Protein AF-A0A815HFZ1-F1 (afdb_monomer)

Solvent-accessible surface area (backbone atoms only — not comparable to full-atom values): 5884 Å² total; per-residue (Å²): 138,89,79,83,87,85,68,96,57,96,69,64,46,73,44,55,50,99,87,65,50,77,51,34,34,40,37,74,42,78,60,87,100,43,73,23,41,32,35,25,36,63,88,79,67,42,78,61,36,37,39,40,74,44,69,47,99,85,71,52,62,35,35,37,35,23,41,95,87,39,75,48,29,34,40,38,68,43,79,43,82,44,104,91,48,80,45,78,42,83,41,82,44,76,55,130

Mean predicted aligned error: 8.6 Å

Nearest PDB structures (foldseek):
  9hag-assembly1_A  TM=3.961E-01  e=5.284E-01  synthetic construct
  2y7s-assembly2_B  TM=2.855E-01  e=2.619E+00  Neisseria meningitidis MC58
  2bea-assembly2_B  TM=2.448E-01  e=2.903E+00  Psophocarpus tetragonolobus

Radius of gyration: 15.6 Å; Cα contacts (8 Å, |Δi|>4): 179; chains: 1; bounding box: 35×31×49 Å

Foldseek 3Di:
DDDDPPDPPQDKDFDADPVRHTFWIWGWDDDPPDIWIFIAGPVVRDTQWIWDWDQDPVRFIKIFIDGPNHGQWIWGWDWDDDVVGIDTDTDIGGDD

Secondary structure (DSSP, 8-state):
---------S--EEEE-TTS-EEEEEEEEEETTEEEEEEEETTT--EEEEEEEEE-TTS-EEEEEEETTEEEEEEEEEEEEETTEEEEEEEEEE--

Structure (mmCIF, N/CA/C/O backbone):
data_AF-A0A815HFZ1-F1
#
_entry.id   AF-A0A815HFZ1-F1
#
loop_
_atom_site.group_PDB
_atom_site.id
_atom_site.type_symbol
_atom_site.label_atom_id
_atom_site.label_alt_id
_atom_site.label_comp_id
_atom_site.label_asym_id
_atom_site.label_entity_id
_atom_site.label_seq_id
_atom_site.pdbx_PDB_ins_code
_atom_site.Cartn_x
_atom_site.Cartn_y
_atom_site.Cartn_z
_atom_site.occupancy
_atom_site.B_iso_or_equiv
_atom_site.auth_seq_id
_atom_site.auth_comp_id
_atom_site.auth_asym_id
_atom_site.auth_atom_id
_atom_site.pdbx_PDB_model_num
ATOM 1 N N . MET A 1 1 ? -15.194 9.769 -3.004 1.00 42.09 1 MET A N 1
ATOM 2 C CA . MET A 1 1 ? -14.185 10.837 -2.819 1.00 42.09 1 MET A CA 1
ATOM 3 C C . MET A 1 1 ? -13.111 10.699 -3.889 1.00 42.09 1 MET A C 1
ATOM 5 O O . MET A 1 1 ? -12.596 9.603 -4.058 1.00 42.09 1 MET A O 1
ATOM 9 N N . LYS A 1 2 ? -12.794 11.770 -4.627 1.00 31.45 2 LYS A N 1
ATOM 10 C CA . LYS A 1 2 ? -11.596 11.856 -5.478 1.00 31.45 2 LYS A CA 1
ATOM 11 C C . LYS A 1 2 ? -10.637 12.820 -4.785 1.00 31.45 2 LYS A C 1
ATOM 13 O O . LYS A 1 2 ? -10.986 13.983 -4.626 1.00 31.45 2 LYS A O 1
ATOM 18 N N . GLN A 1 3 ? -9.477 12.343 -4.350 1.00 46.84 3 GLN A N 1
ATOM 19 C CA . GLN A 1 3 ? -8.414 13.201 -3.828 1.00 46.84 3 GLN A CA 1
ATOM 20 C C . GLN A 1 3 ? -7.204 13.118 -4.754 1.00 46.84 3 GLN A C 1
ATOM 22 O O . GLN A 1 3 ? -6.815 12.039 -5.202 1.00 46.84 3 GLN A O 1
ATOM 27 N N . LYS A 1 4 ? -6.657 14.288 -5.083 1.00 35.78 4 LYS A N 1
ATOM 28 C CA . LYS A 1 4 ? -5.484 14.455 -5.937 1.00 35.78 4 LYS A CA 1
ATOM 29 C C . LYS A 1 4 ? -4.256 14.433 -5.027 1.00 35.78 4 LYS A C 1
ATOM 31 O O . LYS A 1 4 ? -3.980 15.417 -4.350 1.00 35.78 4 LYS A O 1
ATOM 36 N N . LEU A 1 5 ? -3.557 13.300 -4.977 1.00 42.25 5 LEU A N 1
ATOM 37 C CA . LEU A 1 5 ? -2.309 13.165 -4.226 1.00 42.25 5 LEU A CA 1
ATOM 38 C C . LEU A 1 5 ? -1.204 13.899 -5.003 1.00 42.25 5 LEU A C 1
ATOM 40 O O . LEU A 1 5 ? -0.657 13.366 -5.965 1.00 42.25 5 LEU A O 1
ATOM 44 N N . LEU A 1 6 ? -0.966 15.167 -4.663 1.00 37.41 6 LEU A N 1
ATOM 45 C CA . LEU A 1 6 ? -0.103 16.072 -5.434 1.00 37.41 6 LEU A CA 1
ATOM 46 C C . LEU A 1 6 ? 1.350 16.123 -4.955 1.00 37.41 6 LEU A C 1
ATOM 48 O O . LEU A 1 6 ? 2.171 16.774 -5.593 1.00 37.41 6 LEU A O 1
ATOM 52 N N . THR A 1 7 ? 1.718 15.435 -3.877 1.00 41.78 7 THR A N 1
ATOM 53 C CA . THR A 1 7 ? 3.108 15.425 -3.411 1.00 41.78 7 THR A CA 1
ATOM 54 C C . THR A 1 7 ? 3.367 14.157 -2.616 1.00 41.78 7 THR A C 1
ATOM 56 O O . THR A 1 7 ? 2.742 13.924 -1.585 1.00 41.78 7 THR A O 1
ATOM 59 N N . ILE A 1 8 ? 4.288 13.324 -3.096 1.00 48.56 8 ILE A N 1
ATOM 60 C CA . ILE A 1 8 ? 4.816 12.181 -2.346 1.00 48.56 8 ILE A CA 1
ATOM 61 C C . ILE A 1 8 ? 5.876 12.737 -1.378 1.00 48.56 8 ILE A C 1
ATOM 63 O O . ILE A 1 8 ? 7.073 12.527 -1.551 1.00 48.56 8 ILE A O 1
ATOM 67 N N . GLY A 1 9 ? 5.443 13.563 -0.421 1.00 49.72 9 GLY A N 1
ATOM 68 C CA . GLY A 1 9 ? 6.276 13.976 0.709 1.00 49.72 9 GLY A CA 1
ATOM 69 C C . GLY A 1 9 ? 6.476 12.796 1.657 1.00 49.72 9 GLY A C 1
ATOM 70 O O . GLY A 1 9 ? 5.692 11.855 1.639 1.00 49.72 9 GLY A O 1
ATOM 71 N N . THR A 1 10 ? 7.489 12.842 2.521 1.00 55.81 10 THR A N 1
ATOM 72 C CA . THR A 1 10 ? 7.744 11.855 3.599 1.00 55.81 10 THR A CA 1
ATOM 73 C C . THR A 1 10 ? 6.605 11.734 4.623 1.00 55.81 10 THR A C 1
ATOM 75 O O . THR A 1 10 ? 6.698 10.965 5.576 1.00 55.81 10 THR A O 1
ATOM 78 N N . SER A 1 11 ? 5.536 12.501 4.446 1.00 66.69 11 SER A N 1
ATOM 79 C CA . SER A 1 11 ? 4.392 12.610 5.333 1.00 66.69 11 SER A CA 1
ATOM 80 C C . SER A 1 11 ? 3.479 11.388 5.213 1.00 66.69 11 SER A C 1
ATOM 82 O O . SER A 1 11 ? 3.003 11.051 4.131 1.00 66.69 11 SER A O 1
ATOM 84 N N . SER A 1 12 ? 3.195 10.738 6.341 1.00 77.25 12 SER A N 1
ATOM 85 C CA . SER A 1 12 ? 2.141 9.725 6.416 1.00 77.25 12 SER A CA 1
ATOM 86 C C . SER A 1 12 ? 0.753 10.362 6.323 1.00 77.25 12 SER A C 1
ATOM 88 O O . SER A 1 12 ? 0.535 11.454 6.845 1.00 77.25 12 SER A O 1
ATOM 90 N N . TYR A 1 13 ? -0.197 9.649 5.730 1.00 84.56 13 TYR A N 1
ATOM 91 C CA . TYR A 1 13 ? -1.595 10.040 5.586 1.00 84.56 13 TYR A CA 1
ATOM 92 C C . TYR A 1 13 ? -2.515 9.097 6.372 1.00 84.56 13 TYR A C 1
ATOM 94 O O . TYR A 1 13 ? -2.197 7.924 6.540 1.00 84.56 13 TYR A O 1
ATOM 102 N N . THR A 1 14 ? -3.677 9.577 6.813 1.00 89.12 14 THR A N 1
ATOM 103 C CA . THR A 1 14 ? -4.667 8.761 7.533 1.00 89.12 14 THR A CA 1
ATOM 104 C C . THR A 1 14 ? -5.968 8.688 6.745 1.00 89.12 14 THR A C 1
ATOM 106 O O . THR A 1 14 ? -6.577 9.711 6.438 1.00 89.12 14 THR A O 1
ATOM 109 N N . ILE A 1 15 ? -6.415 7.470 6.449 1.00 89.19 15 ILE A N 1
ATOM 110 C CA . ILE A 1 15 ? -7.703 7.186 5.818 1.00 89.19 15 ILE A CA 1
ATOM 111 C C . ILE A 1 15 ? -8.765 7.130 6.912 1.00 89.19 15 ILE A C 1
ATOM 113 O O . ILE A 1 15 ? -8.621 6.394 7.889 1.00 89.19 15 ILE A O 1
ATOM 117 N N . LYS A 1 16 ? -9.835 7.903 6.725 1.00 91.19 16 LYS A N 1
ATOM 118 C CA . LYS A 1 16 ? -10.969 7.983 7.646 1.00 91.19 16 LYS A CA 1
ATOM 119 C C . LYS A 1 16 ? -12.198 7.269 7.080 1.00 91.19 16 LYS A C 1
ATOM 121 O O . LYS A 1 16 ? -12.368 7.201 5.861 1.00 91.19 16 LYS A O 1
ATOM 126 N N . ASP A 1 17 ? -13.050 6.753 7.961 1.00 90.94 17 ASP A N 1
ATOM 127 C CA . ASP A 1 17 ? -14.368 6.233 7.607 1.00 90.94 17 ASP A CA 1
ATOM 128 C C . ASP A 1 17 ? -15.331 7.373 7.217 1.00 90.94 17 ASP A C 1
ATOM 130 O O . ASP A 1 17 ? -14.994 8.560 7.231 1.00 90.94 17 ASP A O 1
ATOM 134 N N . LYS A 1 18 ? -16.574 7.013 6.881 1.00 90.81 18 LYS A N 1
ATOM 135 C CA . LYS A 1 18 ? -17.623 7.986 6.533 1.00 90.81 18 LYS A CA 1
ATOM 136 C C . LYS A 1 18 ? -18.015 8.912 7.693 1.00 90.81 18 LYS A C 1
ATOM 138 O O . LYS A 1 18 ? -18.592 9.962 7.437 1.00 90.81 18 LYS A O 1
ATOM 143 N N . LYS A 1 19 ? -17.742 8.516 8.937 1.00 92.69 19 LYS A N 1
ATOM 144 C CA . LYS A 1 19 ? -18.020 9.284 10.157 1.00 92.69 19 LYS A CA 1
ATOM 145 C C . LYS A 1 19 ? -16.834 10.173 10.560 1.00 92.69 19 LYS A C 1
ATOM 147 O O . LYS A 1 19 ? -16.965 10.965 11.483 1.00 92.69 19 LYS A O 1
ATOM 152 N N . GLY A 1 20 ? -15.700 10.076 9.861 1.00 88.56 20 GLY A N 1
ATOM 153 C CA . GLY A 1 20 ? -14.486 10.844 10.131 1.00 88.56 20 GLY A CA 1
ATOM 154 C C . GLY A 1 20 ? -13.505 10.170 11.095 1.00 88.56 20 GLY A C 1
ATOM 155 O O . GLY A 1 20 ? -12.467 10.766 11.399 1.00 88.56 20 GLY A O 1
ATOM 156 N N . ASN A 1 21 ? -13.777 8.940 11.536 1.00 90.19 21 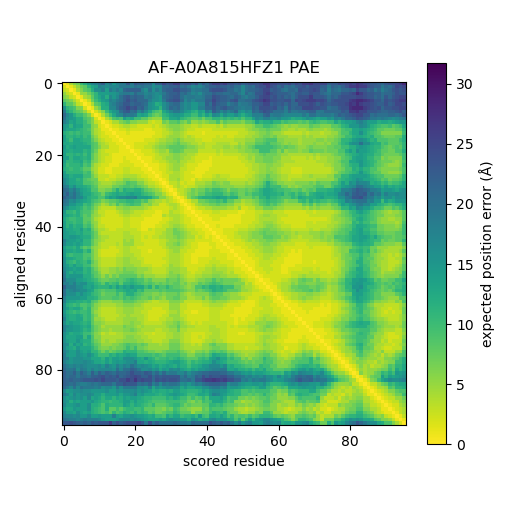ASN A N 1
ATOM 157 C CA . ASN A 1 21 ? -12.873 8.194 12.409 1.00 90.19 21 ASN A CA 1
ATOM 158 C C . ASN A 1 21 ? -11.705 7.633 11.594 1.00 90.19 21 ASN A C 1
ATOM 160 O O . ASN A 1 21 ? -11.930 7.114 10.500 1.00 90.19 21 ASN A O 1
ATOM 164 N N . PRO A 1 22 ? -10.460 7.712 12.083 1.00 89.44 22 PRO A N 1
ATOM 165 C CA . PRO A 1 22 ? -9.324 7.120 11.394 1.00 89.44 22 PRO A CA 1
ATOM 166 C C . PRO A 1 22 ? -9.422 5.587 11.410 1.00 89.44 22 PRO A C 1
ATOM 168 O O . PRO A 1 22 ? -9.723 4.997 12.441 1.00 89.44 22 PRO A O 1
ATOM 171 N N . VAL A 1 23 ? -9.163 4.949 10.267 1.00 93.38 23 VAL A N 1
ATOM 172 C CA . VAL A 1 23 ? -9.241 3.483 10.103 1.0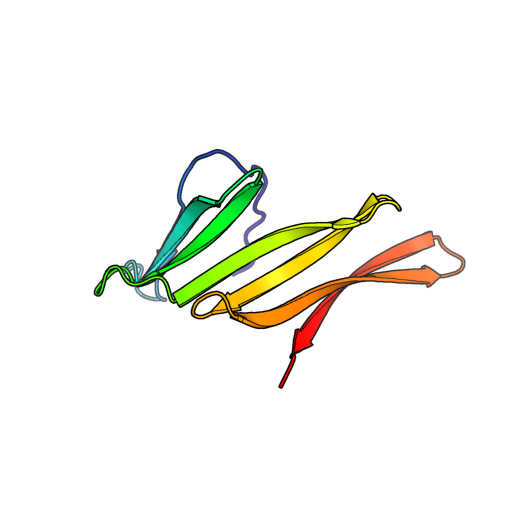0 93.38 23 VAL A CA 1
ATOM 173 C C . VAL A 1 23 ? -7.907 2.909 9.644 1.00 93.38 23 VAL A C 1
ATOM 175 O O . VAL A 1 23 ? -7.458 1.885 10.149 1.00 93.38 23 VAL A O 1
ATOM 178 N N . TYR A 1 24 ? -7.235 3.594 8.717 1.00 92.94 24 TYR A N 1
ATOM 179 C CA . TYR A 1 24 ? -5.952 3.144 8.185 1.00 92.94 24 TYR A CA 1
ATOM 180 C C . TYR A 1 24 ? -4.943 4.277 8.145 1.00 92.94 24 TYR A C 1
ATOM 182 O O . TYR A 1 24 ? -5.301 5.444 7.972 1.00 92.94 24 TYR A O 1
ATOM 190 N N . LYS A 1 25 ? -3.666 3.923 8.218 1.00 91.75 25 LYS A N 1
ATOM 191 C CA . LYS A 1 25 ? -2.548 4.831 7.980 1.00 91.75 25 LYS A CA 1
ATOM 192 C C . LYS A 1 25 ? -1.825 4.406 6.709 1.00 91.75 25 LYS A C 1
ATOM 194 O O . LYS A 1 25 ? -1.534 3.233 6.525 1.00 91.75 25 LYS A O 1
ATOM 199 N N . VAL A 1 26 ? -1.543 5.363 5.838 1.00 90.31 26 VAL A N 1
ATOM 200 C CA . VAL A 1 26 ? -0.683 5.199 4.669 1.00 90.31 26 VAL A CA 1
ATOM 201 C C . VAL A 1 26 ? 0.643 5.874 4.984 1.00 90.31 26 VAL A C 1
ATOM 203 O O . VAL A 1 26 ? 0.704 7.093 5.138 1.00 90.31 26 VAL A O 1
ATOM 206 N N . GLY A 1 27 ? 1.698 5.089 5.136 1.00 88.44 27 GLY A N 1
ATOM 207 C CA . GLY A 1 27 ? 3.045 5.559 5.438 1.00 88.44 27 GLY A CA 1
ATOM 208 C C . GLY A 1 27 ? 4.034 5.250 4.324 1.00 88.44 27 GLY A C 1
ATOM 209 O O . GLY A 1 27 ? 3.693 4.642 3.310 1.00 88.44 27 GLY A O 1
ATOM 210 N N . PHE A 1 28 ? 5.281 5.658 4.549 1.00 84.75 28 PHE A N 1
ATOM 211 C CA . PHE A 1 28 ? 6.422 5.215 3.760 1.00 84.75 28 PHE A CA 1
ATOM 212 C C . PHE A 1 28 ? 7.302 4.324 4.617 1.00 84.75 28 PHE A C 1
ATOM 214 O O . PHE A 1 28 ? 7.641 4.682 5.744 1.00 84.75 28 PHE A O 1
ATOM 221 N N . LYS A 1 29 ? 7.721 3.204 4.044 1.00 80.12 29 LYS A N 1
ATOM 222 C CA . LYS A 1 29 ? 8.669 2.276 4.641 1.00 80.12 29 LYS A CA 1
ATOM 223 C C . LYS A 1 29 ? 9.866 2.149 3.720 1.00 80.12 29 LYS A C 1
ATOM 225 O O . LYS A 1 29 ? 9.723 1.901 2.521 1.00 80.12 29 LYS A O 1
ATOM 230 N N . THR A 1 30 ? 11.054 2.335 4.269 1.00 75.81 30 THR A N 1
ATOM 231 C CA . THR A 1 30 ? 12.292 2.075 3.536 1.00 75.81 30 THR A CA 1
ATOM 232 C C . THR A 1 30 ? 12.588 0.582 3.635 1.00 75.81 30 THR A C 1
ATOM 234 O O . THR A 1 30 ? 12.779 0.069 4.734 1.00 75.81 30 THR A O 1
ATOM 237 N N . LEU A 1 31 ? 12.604 -0.122 2.502 1.00 68.31 31 LEU A N 1
ATOM 238 C CA . LEU A 1 31 ? 13.025 -1.526 2.424 1.00 68.31 31 LEU A CA 1
ATOM 239 C C . LEU A 1 31 ? 14.099 -1.640 1.341 1.00 68.31 31 LEU A C 1
ATOM 241 O O . LEU A 1 31 ? 13.811 -1.476 0.148 1.00 68.31 31 LEU A O 1
ATOM 245 N N . GLY A 1 32 ? 15.336 -1.908 1.764 1.00 71.38 32 GLY A N 1
ATOM 246 C CA . GLY A 1 32 ? 16.507 -1.917 0.887 1.00 71.38 32 GLY A CA 1
ATOM 247 C C . GLY A 1 32 ? 16.747 -0.550 0.236 1.00 71.38 32 GLY A C 1
ATOM 248 O O . GLY A 1 32 ? 16.695 0.479 0.901 1.00 71.38 32 GLY A O 1
ATOM 249 N N . LEU A 1 33 ? 16.970 -0.539 -1.081 1.00 64.94 33 LEU A N 1
ATOM 250 C CA . LEU A 1 33 ? 17.288 0.663 -1.870 1.00 64.94 33 LEU A CA 1
ATOM 251 C C . LEU A 1 33 ? 16.057 1.495 -2.292 1.00 64.94 33 LEU A C 1
ATOM 253 O O . LEU A 1 33 ? 16.166 2.356 -3.162 1.00 64.94 33 LEU A O 1
ATOM 257 N N . GLY A 1 34 ? 14.871 1.240 -1.727 1.00 69.44 34 GLY A N 1
ATOM 258 C CA . GLY A 1 34 ? 13.628 1.882 -2.166 1.00 69.44 34 GLY A CA 1
ATOM 259 C C . GLY A 1 34 ? 12.695 2.291 -1.030 1.00 69.44 34 GLY A C 1
ATOM 260 O O . GLY A 1 34 ? 12.631 1.640 0.015 1.00 69.44 34 GLY A O 1
ATOM 261 N N . LYS A 1 35 ? 11.930 3.363 -1.271 1.00 74.25 35 LYS A N 1
ATOM 262 C CA . LYS A 1 35 ? 10.773 3.748 -0.453 1.00 74.25 35 LYS A CA 1
ATOM 263 C C . LYS A 1 35 ? 9.526 3.060 -1.003 1.00 74.25 35 LYS A C 1
ATOM 265 O O . LYS A 1 35 ? 9.210 3.195 -2.184 1.00 74.25 35 LYS A O 1
ATOM 270 N N . HIS A 1 36 ? 8.821 2.352 -0.135 1.00 85.19 36 HIS A N 1
ATOM 271 C CA . HIS A 1 36 ? 7.568 1.662 -0.430 1.00 85.19 36 HIS A CA 1
ATOM 272 C C . HIS A 1 36 ? 6.455 2.351 0.344 1.00 85.19 36 HIS A C 1
ATOM 274 O O . HIS A 1 36 ? 6.698 2.874 1.432 1.00 85.19 36 HIS A O 1
ATOM 280 N N . LEU A 1 37 ? 5.246 2.370 -0.205 1.00 88.62 37 LEU A N 1
ATOM 281 C CA . LEU A 1 37 ? 4.081 2.772 0.579 1.00 88.62 37 LEU A CA 1
ATOM 282 C C . LEU A 1 37 ? 3.648 1.594 1.448 1.00 88.62 37 LEU A C 1
ATOM 284 O O . LEU A 1 37 ? 3.697 0.450 1.007 1.00 88.62 37 LEU A O 1
ATOM 288 N N . GLU A 1 38 ? 3.195 1.878 2.655 1.00 91.12 38 GLU A N 1
ATOM 289 C CA . GLU A 1 38 ? 2.689 0.890 3.603 1.00 91.12 38 GLU A CA 1
ATOM 290 C C . GLU A 1 38 ? 1.278 1.299 4.015 1.00 91.12 38 GLU A C 1
ATOM 292 O O . GLU A 1 38 ? 1.049 2.458 4.358 1.00 91.12 38 GLU A O 1
ATOM 297 N N . LEU A 1 39 ? 0.331 0.368 3.954 1.00 92.69 39 LEU A N 1
ATOM 298 C CA . LEU A 1 39 ? -1.005 0.522 4.511 1.00 92.69 39 LEU A CA 1
ATOM 299 C C . LEU A 1 39 ? -1.067 -0.255 5.823 1.00 92.69 39 LEU A C 1
ATOM 301 O O . LEU A 1 39 ? -0.966 -1.481 5.825 1.00 92.69 39 LEU A O 1
ATOM 305 N N . THR A 1 40 ? -1.280 0.455 6.920 1.00 92.9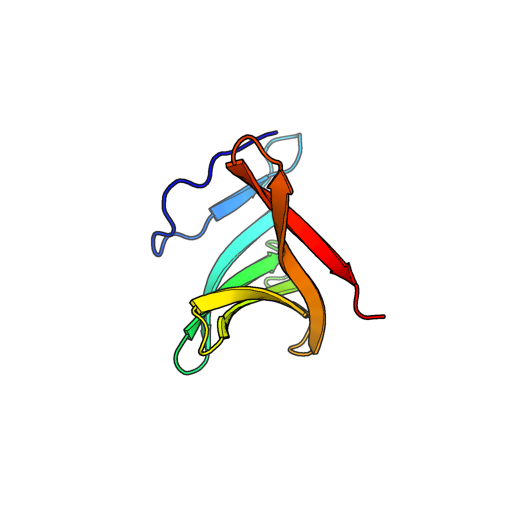4 40 THR A N 1
ATOM 306 C CA . THR A 1 40 ? -1.325 -0.094 8.276 1.00 92.94 40 THR A CA 1
ATOM 307 C C . THR A 1 40 ? -2.731 0.051 8.845 1.00 92.94 40 THR A C 1
ATOM 309 O O . THR A 1 40 ? -3.350 1.112 8.720 1.00 92.94 40 THR A O 1
ATOM 312 N N . ASP A 1 41 ? -3.228 -0.998 9.494 1.00 93.69 41 ASP A N 1
ATOM 313 C CA . ASP A 1 41 ? -4.428 -0.908 10.325 1.00 93.69 41 ASP A CA 1
ATOM 314 C C . ASP A 1 41 ? -4.137 -0.081 11.580 1.00 93.69 41 ASP A C 1
ATOM 316 O O . ASP A 1 41 ? -3.157 -0.342 12.281 1.00 93.69 41 ASP A O 1
ATOM 320 N N . ILE A 1 42 ? -4.960 0.933 11.867 1.00 90.75 42 ILE A N 1
ATOM 321 C CA . ILE A 1 42 ? -4.681 1.829 12.997 1.00 90.75 42 ILE A CA 1
ATOM 322 C C . ILE A 1 42 ? -4.931 1.166 14.355 1.00 90.75 42 ILE A C 1
ATOM 324 O O . ILE A 1 42 ? -4.282 1.534 15.330 1.00 90.75 42 ILE A O 1
ATOM 328 N N . ASN A 1 43 ? -5.844 0.193 14.423 1.00 91.38 43 ASN A N 1
ATOM 329 C CA . ASN A 1 43 ? -6.229 -0.445 15.677 1.00 91.38 43 ASN A CA 1
ATOM 330 C C . ASN A 1 43 ? -5.219 -1.523 16.068 1.00 91.38 43 ASN A C 1
ATOM 332 O O . ASN A 1 43 ? -4.828 -1.619 17.227 1.00 91.38 43 ASN A O 1
ATOM 336 N N . SER A 1 44 ? -4.789 -2.338 15.103 1.00 92.81 44 SER A N 1
ATOM 337 C CA . SER A 1 44 ? -3.865 -3.443 15.35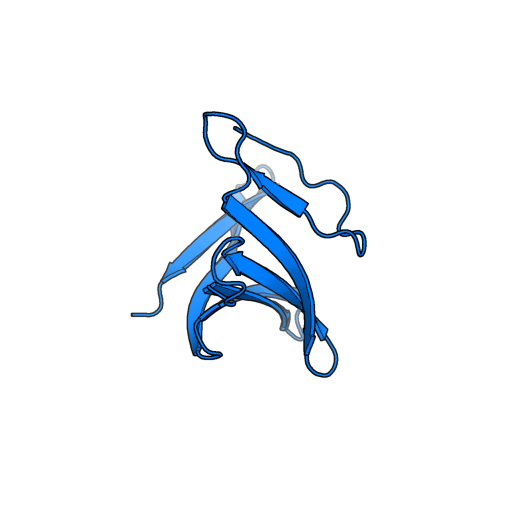8 1.00 92.81 44 SER A CA 1
ATOM 338 C C . SER A 1 44 ? -2.398 -3.082 15.125 1.00 92.81 44 SER A C 1
ATOM 340 O O . SER A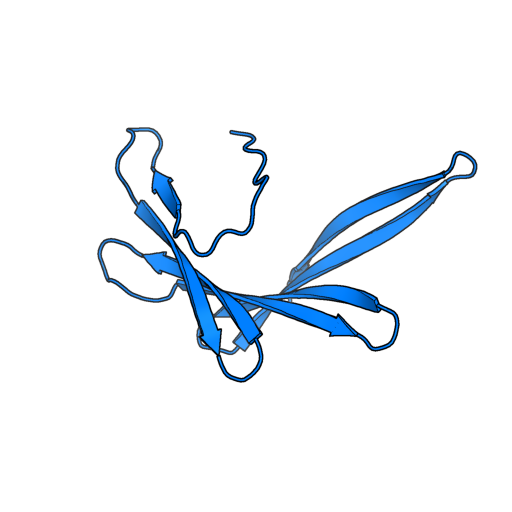 1 44 ? -1.527 -3.889 15.444 1.00 92.81 44 SER A O 1
ATOM 342 N N . GLY A 1 45 ? -2.111 -1.946 14.480 1.00 89.75 45 GLY A N 1
ATOM 343 C CA . GLY A 1 45 ? -0.758 -1.555 14.071 1.00 89.75 45 GLY A CA 1
ATOM 344 C C . GLY A 1 45 ? -0.123 -2.488 13.033 1.00 89.75 45 GLY A C 1
ATOM 345 O O . GLY A 1 45 ? 1.085 -2.429 12.815 1.00 89.75 45 GLY A O 1
ATOM 346 N N . LYS A 1 46 ? -0.908 -3.371 12.400 1.00 91.50 46 LYS A N 1
ATOM 347 C CA . LYS A 1 46 ? -0.393 -4.385 11.466 1.00 91.50 46 LYS A CA 1
ATOM 348 C C . LYS A 1 46 ? -0.328 -3.824 10.052 1.00 91.50 46 LYS A C 1
ATOM 350 O O . LYS A 1 46 ? -1.276 -3.182 9.599 1.00 91.50 46 LYS A O 1
ATOM 355 N N . GLU A 1 47 ? 0.765 -4.110 9.345 1.00 91.88 47 GLU A N 1
ATOM 356 C CA . GLU A 1 47 ? 0.836 -3.912 7.895 1.00 91.88 47 GLU A CA 1
ATOM 357 C C . GLU A 1 47 ? -0.216 -4.809 7.228 1.00 91.88 47 GLU A C 1
ATOM 359 O O . GLU A 1 47 ? -0.214 -6.026 7.407 1.00 91.88 47 GLU A O 1
ATOM 364 N N . LEU A 1 48 ? -1.126 -4.196 6.474 1.00 93.50 48 LEU A N 1
ATOM 365 C CA . LEU A 1 48 ? -2.118 -4.898 5.667 1.00 93.50 48 LEU A CA 1
ATOM 366 C C . LEU A 1 48 ? -1.577 -5.145 4.263 1.00 93.50 48 LEU A C 1
ATOM 368 O O . LEU A 1 48 ? -1.655 -6.259 3.752 1.00 93.50 48 LEU A O 1
ATOM 372 N N . TYR A 1 49 ? -1.024 -4.096 3.654 1.00 92.06 49 TYR A N 1
ATOM 373 C CA . TYR A 1 49 ? -0.444 -4.152 2.320 1.00 92.06 49 TYR A CA 1
ATOM 374 C C . TYR A 1 49 ? 0.738 -3.197 2.204 1.00 92.06 49 TYR A C 1
ATOM 376 O O . TYR A 1 49 ? 0.748 -2.130 2.816 1.00 92.06 49 TYR A O 1
ATOM 384 N N . SER A 1 50 ? 1.680 -3.522 1.330 1.00 90.75 50 SER A N 1
ATOM 385 C CA . SER A 1 50 ? 2.742 -2.617 0.897 1.00 90.75 50 SER A CA 1
ATOM 386 C C . SER A 1 50 ? 2.716 -2.435 -0.617 1.00 90.75 50 SER A C 1
ATOM 388 O O . SER A 1 50 ? 2.387 -3.351 -1.367 1.00 90.75 50 SER A O 1
ATOM 390 N N . ILE A 1 51 ? 3.032 -1.231 -1.091 1.00 89.56 51 ILE A N 1
ATOM 391 C CA . ILE A 1 51 ? 3.107 -0.912 -2.517 1.00 89.56 51 ILE A CA 1
ATOM 392 C C . ILE A 1 51 ? 4.552 -0.582 -2.867 1.00 89.56 51 ILE A C 1
ATOM 394 O O . ILE A 1 51 ? 5.091 0.452 -2.458 1.00 89.56 51 ILE A O 1
ATOM 398 N N . LYS A 1 52 ? 5.160 -1.455 -3.669 1.00 87.62 52 LYS A N 1
ATOM 399 C CA . LYS A 1 52 ? 6.517 -1.299 -4.189 1.00 87.62 52 LYS A CA 1
ATOM 400 C C . LYS A 1 52 ? 6.481 -0.659 -5.567 1.00 87.62 52 LYS A C 1
ATOM 402 O O . LYS A 1 52 ? 5.852 -1.189 -6.479 1.00 87.62 52 LYS A O 1
ATOM 407 N N . HIS A 1 53 ? 7.188 0.453 -5.736 1.00 85.00 53 HIS A N 1
ATOM 408 C CA . HIS A 1 53 ? 7.407 1.049 -7.050 1.00 85.00 53 HIS A CA 1
ATOM 409 C C . HIS A 1 53 ? 8.612 0.385 -7.728 1.00 85.00 53 HIS A C 1
ATOM 411 O O . HIS A 1 53 ? 9.695 0.316 -7.148 1.00 85.00 53 HIS A O 1
ATOM 417 N N . ILE A 1 54 ? 8.418 -0.114 -8.948 1.00 83.75 54 ILE A N 1
ATOM 418 C CA . ILE A 1 54 ? 9.450 -0.749 -9.767 1.00 83.75 54 ILE A CA 1
ATOM 419 C C . ILE A 1 54 ? 9.522 -0.016 -11.098 1.00 83.75 54 ILE A C 1
ATOM 421 O O . ILE A 1 54 ? 8.519 0.109 -11.799 1.00 83.75 54 ILE A O 1
ATOM 425 N N . ILE A 1 55 ? 10.719 0.433 -11.458 1.00 81.25 55 ILE A N 1
ATOM 426 C CA . ILE A 1 55 ? 11.013 1.005 -12.769 1.00 81.25 55 ILE A CA 1
ATOM 427 C C . ILE A 1 55 ? 11.857 -0.027 -13.508 1.00 81.25 55 ILE A C 1
ATOM 429 O O . ILE A 1 55 ? 12.889 -0.461 -12.997 1.00 81.25 55 ILE A O 1
ATOM 433 N N . ASN A 1 56 ? 11.396 -0.470 -14.675 1.00 78.12 56 ASN A N 1
ATOM 434 C CA . ASN A 1 56 ? 12.189 -1.373 -15.504 1.00 78.12 56 ASN A CA 1
ATOM 435 C C . ASN A 1 56 ? 13.277 -0.592 -16.281 1.00 78.12 56 ASN A C 1
ATOM 437 O O . ASN A 1 56 ? 13.199 0.635 -16.369 1.00 78.12 56 ASN A O 1
ATOM 441 N N . PRO A 1 57 ? 14.266 -1.268 -16.895 1.00 78.75 57 PRO A N 1
ATOM 442 C CA . PRO A 1 57 ? 15.325 -0.600 -17.664 1.00 78.75 57 PRO A CA 1
ATOM 443 C C . PRO A 1 57 ? 14.825 0.273 -18.828 1.00 78.75 57 PRO A C 1
ATOM 445 O O . PRO A 1 57 ? 15.537 1.158 -19.284 1.00 78.75 57 PRO A O 1
ATOM 448 N N . LEU A 1 58 ? 13.590 0.054 -19.291 1.00 79.25 58 LEU A N 1
ATOM 449 C CA . LEU A 1 58 ? 12.933 0.836 -20.345 1.00 79.25 58 LEU A CA 1
ATOM 450 C C . LEU A 1 58 ? 12.192 2.075 -19.802 1.00 79.25 58 LEU A C 1
ATOM 452 O O . LEU A 1 58 ? 11.445 2.719 -20.535 1.00 79.25 58 LEU A O 1
ATOM 456 N N . GLY A 1 59 ? 12.333 2.389 -18.510 1.00 74.56 59 GLY A N 1
ATOM 457 C CA . GLY A 1 59 ? 11.678 3.530 -17.864 1.00 74.56 59 GLY A CA 1
ATOM 458 C C . GLY A 1 59 ? 10.178 3.344 -17.606 1.00 74.56 59 GLY A C 1
ATOM 459 O O . GLY A 1 59 ? 9.492 4.290 -17.217 1.00 74.56 59 GLY A O 1
ATOM 460 N N . LEU A 1 60 ? 9.635 2.140 -17.799 1.00 78.62 60 LEU A N 1
ATOM 461 C CA . LEU A 1 60 ? 8.235 1.844 -17.511 1.00 78.62 60 LEU A CA 1
ATOM 462 C C . LEU A 1 60 ? 8.055 1.539 -16.022 1.00 78.62 60 LEU A C 1
ATOM 464 O O . LEU A 1 60 ? 8.645 0.605 -15.477 1.00 78.62 60 LEU A O 1
ATOM 468 N N . ALA A 1 61 ? 7.184 2.321 -15.387 1.00 79.56 61 ALA A N 1
ATOM 469 C CA . ALA A 1 61 ? 6.797 2.149 -13.995 1.00 79.56 61 ALA A CA 1
ATOM 470 C C . ALA A 1 61 ? 5.708 1.073 -13.826 1.00 79.56 61 ALA A C 1
ATOM 472 O O . ALA A 1 61 ? 4.672 1.087 -14.504 1.00 79.56 61 ALA A O 1
ATOM 473 N N . LYS A 1 62 ? 5.925 0.179 -12.861 1.00 83.69 62 LYS A N 1
ATOM 474 C CA . LYS A 1 62 ? 4.977 -0.803 -12.326 1.00 83.69 62 LYS A CA 1
ATOM 475 C C . LYS A 1 62 ? 4.876 -0.593 -10.814 1.00 83.69 62 LYS A C 1
ATOM 477 O O . LYS A 1 62 ? 5.877 -0.303 -10.163 1.00 83.69 62 LYS A O 1
ATOM 482 N N . TYR A 1 63 ? 3.687 -0.777 -10.251 1.00 87.38 63 TYR A N 1
ATOM 483 C CA . TYR A 1 63 ? 3.513 -0.853 -8.802 1.00 87.38 63 TYR A CA 1
ATOM 484 C C . TYR A 1 63 ? 3.072 -2.258 -8.417 1.00 87.38 63 TYR A C 1
ATOM 486 O O . TYR A 1 63 ? 2.087 -2.748 -8.959 1.00 87.38 63 TYR A O 1
ATOM 494 N N . GLU A 1 64 ? 3.780 -2.898 -7.497 1.00 90.31 64 GLU A N 1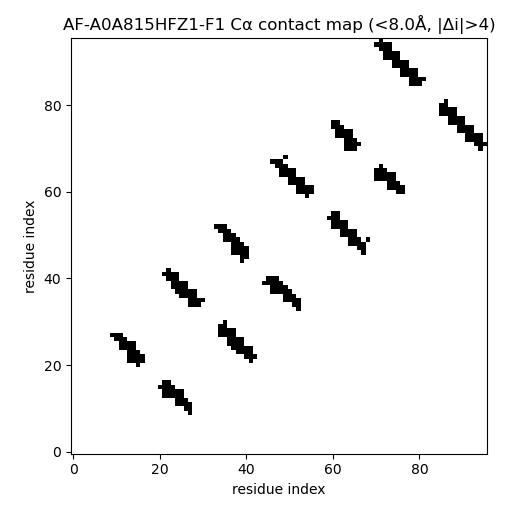
ATOM 495 C CA . GLU A 1 64 ? 3.380 -4.192 -6.942 1.00 90.31 64 GLU A CA 1
ATOM 496 C C . GLU A 1 64 ? 2.677 -3.963 -5.614 1.00 90.31 64 GLU A C 1
ATOM 498 O O . GLU A 1 64 ? 3.239 -3.325 -4.726 1.00 90.31 64 GLU A O 1
ATOM 503 N N . ILE A 1 65 ? 1.466 -4.487 -5.482 1.00 91.06 65 ILE A N 1
ATOM 504 C CA . ILE A 1 65 ? 0.729 -4.560 -4.226 1.00 91.06 65 ILE A CA 1
ATOM 505 C C . ILE A 1 65 ? 1.100 -5.887 -3.575 1.00 91.06 65 ILE A C 1
ATOM 507 O O . ILE A 1 65 ? 0.929 -6.957 -4.166 1.00 91.06 65 ILE A O 1
ATOM 511 N N . ARG A 1 66 ? 1.625 -5.809 -2.359 1.00 91.38 66 ARG A N 1
ATOM 512 C CA . ARG A 1 66 ? 2.153 -6.938 -1.607 1.00 91.38 66 ARG A CA 1
ATOM 513 C C . ARG A 1 66 ? 1.389 -7.101 -0.304 1.00 91.38 66 ARG A C 1
ATOM 515 O O . ARG A 1 66 ? 1.011 -6.111 0.310 1.00 91.38 66 ARG A O 1
ATOM 522 N N . GLN A 1 67 ? 1.200 -8.339 0.122 1.00 91.75 67 GLN A N 1
ATOM 523 C CA . GLN A 1 67 ? 0.678 -8.705 1.434 1.00 91.75 67 GLN A CA 1
ATOM 524 C C . GLN A 1 67 ? 1.623 -9.746 2.022 1.00 91.75 67 GLN A C 1
ATOM 526 O O . GLN A 1 67 ? 1.975 -10.699 1.332 1.00 91.75 67 GLN A O 1
ATOM 531 N N . ASN A 1 68 ? 2.090 -9.556 3.260 1.00 87.69 68 ASN A N 1
ATOM 532 C CA . ASN A 1 68 ? 3.083 -10.445 3.882 1.00 87.69 68 ASN A CA 1
ATOM 533 C C . ASN A 1 68 ? 4.306 -10.700 2.976 1.00 87.69 68 ASN A C 1
ATOM 535 O O . ASN A 1 68 ? 4.785 -11.823 2.838 1.00 87.69 68 ASN A O 1
ATOM 539 N N . ASN A 1 69 ? 4.780 -9.646 2.304 1.00 84.31 69 ASN A N 1
ATOM 540 C CA . ASN A 1 69 ? 5.873 -9.683 1.329 1.00 84.31 69 ASN A CA 1
ATOM 541 C C . ASN A 1 69 ? 5.638 -10.551 0.067 1.00 84.31 69 ASN A C 1
ATOM 543 O O . ASN A 1 69 ? 6.558 -10.708 -0.737 1.00 84.31 69 ASN A O 1
ATOM 547 N N . GLN A 1 70 ? 4.426 -11.052 -0.170 1.00 89.12 70 GLN A N 1
ATOM 548 C CA . GLN A 1 70 ? 4.033 -11.736 -1.406 1.00 89.12 70 GLN A CA 1
ATOM 549 C C . GLN A 1 70 ? 3.266 -10.783 -2.323 1.00 89.12 70 GLN A C 1
ATOM 551 O O . GLN A 1 70 ? 2.459 -9.991 -1.847 1.00 89.12 70 GLN A O 1
ATOM 556 N N . VAL A 1 71 ? 3.514 -10.831 -3.635 1.00 90.06 71 VAL A N 1
ATOM 557 C CA . VAL A 1 71 ? 2.792 -9.998 -4.612 1.00 90.06 71 VAL A CA 1
ATOM 558 C C . VAL A 1 71 ? 1.390 -10.566 -4.814 1.00 90.06 71 VAL A C 1
ATOM 560 O O . VAL A 1 71 ? 1.251 -11.675 -5.314 1.00 90.06 71 VAL A O 1
ATOM 563 N N . VAL A 1 72 ? 0.364 -9.788 -4.472 1.00 93.19 72 VAL A N 1
ATOM 564 C CA . VAL A 1 72 ? -1.054 -10.179 -4.618 1.00 93.19 72 VAL A CA 1
ATOM 565 C C . VAL A 1 72 ? -1.723 -9.502 -5.812 1.00 93.19 72 VAL A C 1
ATOM 567 O O . VAL A 1 72 ? -2.712 -9.982 -6.367 1.00 93.19 72 VAL A O 1
ATOM 570 N N . ALA A 1 73 ? -1.193 -8.356 -6.233 1.00 91.38 73 ALA A N 1
ATOM 571 C CA . ALA A 1 73 ? -1.660 -7.664 -7.419 1.00 91.38 73 ALA A CA 1
ATOM 572 C C . ALA A 1 73 ? -0.601 -6.703 -7.943 1.00 91.38 73 ALA A C 1
ATOM 574 O O . ALA A 1 73 ? 0.288 -6.266 -7.220 1.00 91.38 73 ALA A O 1
ATOM 575 N N . ASP A 1 74 ? -0.758 -6.306 -9.196 1.00 88.62 74 ASP A N 1
ATOM 576 C CA . ASP A 1 74 ? 0.091 -5.334 -9.855 1.00 88.62 74 ASP A CA 1
ATOM 577 C C . ASP A 1 74 ? -0.749 -4.220 -10.470 1.00 88.62 74 ASP A C 1
ATOM 579 O O . ASP A 1 74 ? -1.797 -4.459 -11.069 1.00 88.62 74 ASP A O 1
ATOM 583 N N . VAL A 1 75 ? -0.260 -2.988 -10.394 1.00 85.12 75 VAL A N 1
ATOM 584 C CA . VAL A 1 75 ? -0.807 -1.856 -11.136 1.00 85.12 75 VAL A CA 1
ATOM 585 C C . VAL A 1 75 ? 0.155 -1.516 -12.261 1.00 85.12 75 VAL A C 1
ATOM 587 O O . VAL A 1 75 ? 1.288 -1.081 -12.037 1.00 85.12 75 VAL A O 1
ATOM 590 N N . LYS A 1 76 ? -0.312 -1.712 -13.494 1.00 81.56 76 LYS A N 1
ATOM 591 C CA . LYS A 1 76 ? 0.437 -1.384 -14.710 1.00 81.56 76 LYS A CA 1
ATOM 592 C C . LYS A 1 76 ? -0.192 -0.186 -15.406 1.00 81.56 76 LYS A C 1
ATOM 594 O O . LYS A 1 76 ? -1.416 -0.017 -15.426 1.00 81.56 76 LYS A O 1
ATOM 599 N N . ARG A 1 77 ? 0.651 0.642 -16.019 1.00 73.56 7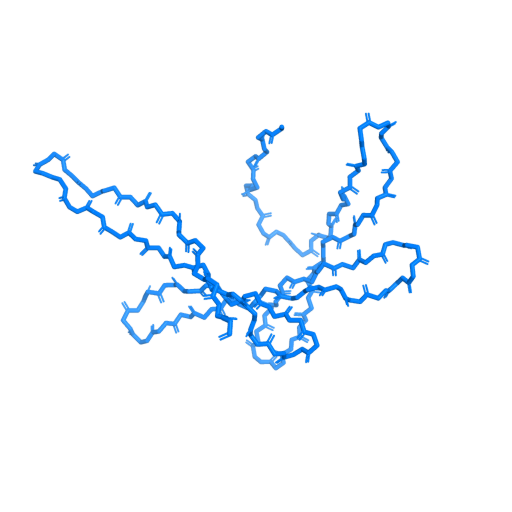7 ARG A N 1
ATOM 600 C CA . ARG A 1 77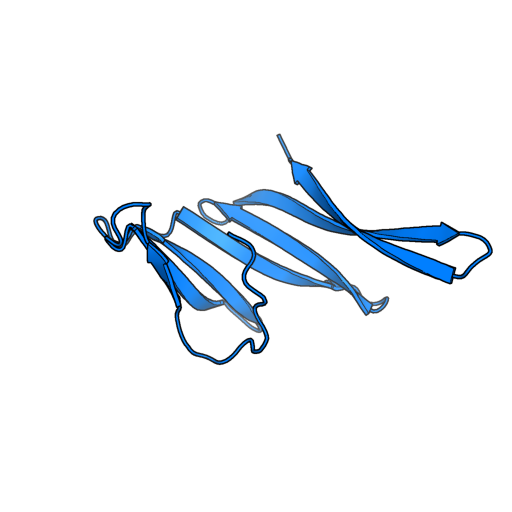 ? 0.207 1.734 -16.886 1.00 73.56 77 ARG A CA 1
ATOM 601 C C . ARG A 1 77 ? -0.087 1.162 -18.273 1.00 73.56 77 ARG A C 1
ATOM 603 O O . ARG A 1 77 ? 0.826 0.804 -19.007 1.00 73.56 77 ARG A O 1
ATOM 610 N N . LYS A 1 78 ? -1.366 1.063 -18.640 1.00 71.94 78 LYS A N 1
ATOM 611 C CA . LYS A 1 78 ? -1.777 0.703 -20.000 1.00 71.94 78 LYS A CA 1
ATOM 612 C C . LYS A 1 78 ? -1.672 1.935 -20.887 1.00 71.94 78 LYS A C 1
ATOM 614 O O . LYS A 1 78 ? -2.340 2.941 -20.636 1.00 71.94 78 LYS A O 1
ATOM 619 N N . VAL A 1 79 ? -0.844 1.831 -21.917 1.00 70.88 79 VAL A N 1
ATOM 620 C CA . VAL A 1 79 ? -0.718 2.833 -22.972 1.00 70.88 79 VAL A CA 1
ATOM 621 C C . VAL A 1 79 ? -1.703 2.464 -24.076 1.00 70.88 79 VAL A C 1
ATOM 623 O O . VAL A 1 79 ? -1.689 1.341 -24.576 1.00 70.88 79 VAL A O 1
ATOM 626 N N . LYS A 1 80 ? -2.599 3.384 -24.428 1.00 71.88 80 LYS A N 1
ATOM 627 C CA . LYS A 1 80 ? -3.390 3.299 -25.657 1.00 71.88 80 LYS A CA 1
ATOM 628 C C . LYS A 1 80 ? -2.984 4.455 -26.551 1.00 71.88 80 LYS A C 1
ATOM 630 O O . LYS A 1 80 ? -3.201 5.612 -26.190 1.00 71.88 80 LYS A O 1
ATOM 635 N N . TRP A 1 81 ? -2.422 4.124 -27.705 1.00 64.69 81 TRP A N 1
ATOM 636 C CA . TRP A 1 81 ? -2.246 5.089 -28.774 1.00 64.69 81 TRP A CA 1
ATOM 637 C C . TRP A 1 81 ? -3.569 5.191 -29.529 1.00 64.69 81 TRP A C 1
ATOM 639 O O . TRP A 1 81 ? -4.082 4.206 -30.056 1.00 64.69 81 TRP A O 1
ATOM 649 N N . THR A 1 82 ? -4.178 6.366 -29.476 1.00 68.38 82 THR A N 1
ATOM 650 C CA . THR A 1 82 ? -5.299 6.728 -30.345 1.00 68.38 82 THR A CA 1
ATOM 651 C C . THR A 1 82 ? -4.738 7.719 -31.354 1.00 68.38 82 THR A C 1
ATOM 653 O O . THR A 1 82 ? -3.866 8.486 -30.970 1.00 68.38 82 THR A O 1
ATOM 656 N N . GLY A 1 83 ? -5.194 7.750 -32.606 1.00 67.69 83 GLY A N 1
ATOM 657 C CA . GLY A 1 83 ? -4.641 8.669 -33.622 1.00 67.69 83 GLY A CA 1
ATOM 658 C C . GLY A 1 83 ? -4.635 10.166 -33.239 1.00 67.69 83 GLY A C 1
ATOM 659 O O . GLY A 1 83 ? -3.979 10.951 -33.905 1.00 67.69 83 GLY A O 1
ATOM 660 N N . LEU A 1 84 ? -5.311 10.558 -32.147 1.00 67.94 84 LEU A N 1
ATOM 661 C CA . LEU A 1 84 ? -5.294 11.896 -31.532 1.00 67.94 84 LEU A CA 1
ATOM 662 C C . LEU A 1 84 ? -4.322 12.059 -30.335 1.00 67.94 84 LEU A C 1
ATOM 664 O O . LEU A 1 84 ? -4.322 13.100 -29.682 1.00 67.94 84 LEU A O 1
ATOM 668 N N . GLY A 1 85 ? -3.530 11.041 -29.989 1.00 68.94 85 GLY A N 1
ATOM 669 C CA . GLY A 1 85 ? -2.541 11.083 -28.908 1.00 68.94 85 GLY A CA 1
ATOM 670 C C . GLY A 1 85 ? -2.543 9.871 -27.968 1.00 68.94 85 GLY A C 1
ATOM 671 O O . GLY A 1 85 ? -3.319 8.916 -28.097 1.00 68.94 85 GLY A O 1
ATOM 672 N N . THR A 1 86 ? -1.645 9.922 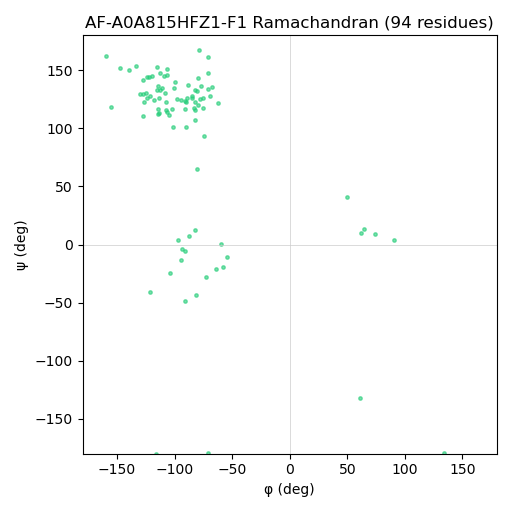-26.983 1.00 72.56 86 THR A N 1
ATOM 673 C CA . THR A 1 86 ? -1.398 8.832 -26.032 1.00 72.56 86 THR A CA 1
ATOM 674 C C . THR A 1 86 ? -2.281 8.965 -24.793 1.00 72.56 86 THR A C 1
ATOM 676 O O . THR A 1 86 ? -2.137 9.902 -24.009 1.00 72.56 86 THR A O 1
ATOM 679 N N . LYS A 1 87 ? -3.169 7.992 -24.561 1.00 74.44 87 LYS A N 1
ATOM 680 C CA . LYS A 1 87 ? -3.948 7.886 -23.318 1.00 74.44 87 LYS A CA 1
ATOM 681 C C . LYS A 1 87 ? -3.330 6.852 -22.387 1.00 74.44 87 LYS A C 1
ATOM 683 O O . LYS A 1 87 ? -3.023 5.729 -22.789 1.00 74.44 87 LYS A O 1
ATOM 688 N N . PHE A 1 88 ? -3.212 7.216 -21.115 1.00 72.06 88 PHE A N 1
ATOM 689 C CA . PHE A 1 88 ? -2.722 6.330 -20.066 1.00 72.06 88 PHE A CA 1
ATOM 690 C C . PHE A 1 88 ? -3.863 5.925 -19.138 1.00 72.06 88 PHE A C 1
ATOM 692 O O . PHE A 1 88 ? -4.604 6.776 -18.651 1.00 72.06 88 PHE A O 1
ATOM 699 N N . LYS A 1 89 ? -3.994 4.623 -18.872 1.00 77.38 89 LYS A N 1
ATOM 700 C CA . LYS A 1 89 ? -4.957 4.084 -17.904 1.00 77.38 89 LYS A CA 1
ATOM 701 C C . LYS A 1 89 ? -4.234 3.169 -16.922 1.00 77.38 89 LYS A C 1
ATOM 703 O O . LYS A 1 89 ? -3.511 2.274 -17.347 1.00 77.38 89 LYS A O 1
ATOM 708 N N . ALA A 1 90 ? -4.437 3.373 -15.625 1.00 76.25 90 ALA A N 1
ATOM 709 C CA . ALA A 1 90 ? -3.999 2.410 -14.620 1.00 76.25 90 ALA A CA 1
ATOM 710 C C . ALA A 1 90 ? -4.883 1.156 -14.697 1.00 76.25 90 ALA A C 1
ATOM 712 O O . ALA A 1 90 ? -6.109 1.260 -14.793 1.00 76.25 90 ALA A O 1
ATOM 713 N N . MET A 1 91 ? -4.265 -0.020 -14.683 1.00 80.00 91 MET A N 1
ATOM 714 C CA . MET A 1 91 ? -4.958 -1.303 -14.695 1.00 80.00 91 MET A CA 1
ATOM 715 C C . MET A 1 91 ? -4.451 -2.146 -13.533 1.00 80.00 91 MET A C 1
ATOM 717 O O . MET A 1 91 ? -3.250 -2.397 -13.444 1.00 80.00 91 MET A O 1
ATOM 721 N N . LEU A 1 92 ? -5.375 -2.558 -12.665 1.00 81.75 92 LEU A N 1
ATOM 722 C CA . LEU A 1 92 ? -5.114 -3.558 -11.641 1.00 81.75 92 LEU A CA 1
ATOM 723 C C . LEU A 1 92 ? -5.131 -4.936 -12.301 1.00 81.75 92 LEU A C 1
ATOM 725 O O . LEU A 1 92 ? -6.106 -5.301 -12.956 1.00 81.75 92 LEU A O 1
ATOM 729 N N . VAL A 1 93 ? -4.055 -5.682 -12.119 1.00 81.75 93 VAL A N 1
ATOM 730 C CA . VAL A 1 93 ? -3.904 -7.072 -12.532 1.00 81.75 93 VAL A CA 1
ATOM 731 C C . VAL A 1 93 ? -3.800 -7.876 -11.246 1.00 81.75 93 VAL A C 1
ATOM 733 O O . VAL A 1 93 ? -2.864 -7.675 -10.477 1.00 81.75 93 VAL A O 1
ATOM 736 N N . LYS A 1 94 ? -4.796 -8.715 -10.962 1.00 77.62 94 LYS A N 1
ATOM 737 C CA . LYS A 1 94 ? -4.746 -9.615 -9.806 1.00 77.62 94 LYS A CA 1
ATOM 738 C C . LYS A 1 94 ? -3.903 -10.828 -10.173 1.00 77.62 94 LYS A C 1
ATOM 740 O O . LYS A 1 94 ? -4.131 -11.407 -11.233 1.00 77.62 94 LYS A O 1
ATOM 745 N N . ASN A 1 95 ? -2.977 -11.191 -9.296 1.00 67.44 95 ASN A N 1
ATOM 746 C CA . ASN A 1 95 ? -2.236 -12.437 -9.402 1.00 67.44 95 ASN A CA 1
ATOM 747 C C . ASN A 1 95 ? -2.900 -13.377 -8.386 1.00 67.44 95 ASN A C 1
ATOM 749 O O . ASN A 1 95 ? -2.757 -13.161 -7.184 1.00 67.44 95 ASN A O 1
ATOM 753 N N . LEU A 1 96 ? -3.753 -14.284 -8.877 1.00 56.84 96 LEU A N 1
ATOM 754 C CA . LEU A 1 96 ? -4.364 -15.357 -8.084 1.00 56.84 96 LEU A CA 1
ATOM 755 C C . LEU A 1 96 ? -3.424 -16.560 -8.060 1.00 56.84 96 LEU A C 1
ATOM 757 O O . LEU A 1 96 ? -2.842 -16.837 -9.134 1.00 56.84 96 LEU A O 1
#

pLDDT: mean 78.68, std 15.02, range [31.45, 93.69]

Sequence (96 aa):
MKQKLLTIGTSSYTIKDKKGNPVYKVGFKTLGLGKHLELTDINSGKELYSIKHIINPLGLAKYEIRQNNQVVADVKRKVKWTGLGTKFKAMLVKNL